Protein AF-A0A9D7M4Y3-F1 (afdb_monomer_lite)

Secondary structure (DSSP, 8-state):
--HHHHHHHHHHHHHHHHHHHHHHHHHHS-HHHHHHHHHHHHHHHHHHHHHHHHHHHHHHHHHHHHHHHHHHHHHHHHHH-TT----------HHHHHHHHHHHHHHHHHHHHHHHHHHHHHHTT-HHHHHHHHHHHHHHTHHHHHHHHHHHHHHHHHHHHHHHHHHHHHHHHHHHHH-

pLDDT: mean 78.45, std 14.68, range [38.72, 97.0]

Structure (mmCIF, N/CA/C/O backbone):
data_AF-A0A9D7M4Y3-F1
#
_entry.id   AF-A0A9D7M4Y3-F1
#
loop_
_atom_site.group_PDB
_atom_site.id
_atom_site.type_symbol
_atom_site.label_atom_id
_atom_site.label_alt_id
_atom_site.label_comp_id
_atom_site.label_asym_id
_atom_site.label_entity_id
_atom_site.label_seq_id
_atom_site.pdbx_PDB_ins_code
_atom_site.Cartn_x
_atom_site.Cartn_y
_atom_site.Cartn_z
_atom_site.occupancy
_atom_site.B_iso_or_equiv
_atom_site.auth_seq_id
_atom_site.auth_comp_id
_atom_site.auth_asym_id
_atom_site.auth_atom_id
_atom_site.pdbx_PDB_model_num
ATOM 1 N N . MET A 1 1 ? -56.115 28.985 23.046 1.00 58.50 1 MET A N 1
ATOM 2 C CA . MET A 1 1 ? -54.743 28.434 22.939 1.00 58.50 1 MET A CA 1
ATOM 3 C C . MET A 1 1 ? -54.317 28.546 21.483 1.00 58.50 1 MET A C 1
ATOM 5 O O . MET A 1 1 ? -55.034 28.026 20.639 1.00 58.50 1 MET A O 1
ATOM 9 N N . SER A 1 2 ? -53.268 29.309 21.152 1.00 67.81 2 SER A N 1
ATOM 10 C CA . SER A 1 2 ? -52.882 29.513 19.746 1.00 67.81 2 SER A CA 1
ATOM 11 C C . SER A 1 2 ? -52.236 28.247 19.170 1.00 67.81 2 SER A C 1
ATOM 13 O O . SER A 1 2 ? -51.497 27.554 19.872 1.00 67.81 2 SER A O 1
ATOM 15 N N . GLN A 1 3 ? -52.487 27.958 17.888 1.00 68.12 3 GLN A N 1
ATOM 16 C CA . GLN A 1 3 ? -51.879 26.841 17.136 1.00 68.12 3 GLN A CA 1
ATOM 17 C C . GLN A 1 3 ? -50.344 26.806 17.286 1.00 68.12 3 GLN A C 1
ATOM 19 O O . GLN A 1 3 ? -49.721 25.751 17.387 1.00 68.12 3 GLN A O 1
ATOM 24 N N . GLN A 1 4 ? -49.737 27.987 17.403 1.00 70.19 4 GLN A N 1
ATOM 25 C CA . GLN A 1 4 ? -48.301 28.174 17.571 1.00 70.19 4 GLN A CA 1
ATOM 26 C C . GLN A 1 4 ? -47.785 27.727 18.949 1.00 70.19 4 GLN A C 1
ATOM 28 O O . GLN A 1 4 ? -46.645 27.283 19.067 1.00 70.19 4 GLN A O 1
ATOM 33 N N . SER A 1 5 ? -48.619 27.815 19.989 1.00 69.06 5 SER A N 1
ATOM 34 C CA . SER A 1 5 ? -48.261 27.348 21.328 1.00 69.06 5 SER A CA 1
ATOM 35 C C . SER A 1 5 ? -48.327 25.825 21.424 1.00 69.06 5 SER A C 1
ATOM 37 O O . SER A 1 5 ? -47.436 25.234 22.014 1.00 69.06 5 SER A O 1
ATOM 39 N N . VAL A 1 6 ? -49.322 25.194 20.789 1.00 73.25 6 VAL A N 1
ATOM 40 C CA . VAL A 1 6 ? -49.465 23.725 20.741 1.00 73.25 6 VAL A CA 1
ATOM 41 C C . VAL A 1 6 ? -48.319 23.082 19.954 1.00 73.25 6 VAL A C 1
ATOM 43 O O . VAL A 1 6 ? -47.735 22.101 20.407 1.00 73.25 6 VAL A O 1
ATOM 46 N N . SER A 1 7 ? -47.934 23.668 18.815 1.00 72.12 7 SER A N 1
ATOM 47 C CA . SER A 1 7 ? -46.818 23.168 17.999 1.00 72.12 7 SER A CA 1
ATOM 48 C C . SER A 1 7 ? -45.473 23.225 18.736 1.00 72.12 7 SER A C 1
ATOM 50 O O . SER A 1 7 ? -44.691 22.278 18.663 1.00 72.12 7 SER A O 1
ATOM 52 N N . LYS A 1 8 ? -45.221 24.282 19.523 1.00 74.62 8 LYS A N 1
ATOM 53 C CA . LYS A 1 8 ? -44.015 24.370 20.361 1.00 74.62 8 LYS A CA 1
ATOM 54 C C . LYS A 1 8 ? -43.980 23.287 21.438 1.00 74.62 8 LYS A C 1
ATOM 56 O O . LYS A 1 8 ? -42.941 22.661 21.619 1.00 74.62 8 LYS A O 1
ATOM 61 N N . THR A 1 9 ? -45.103 23.033 22.109 1.00 73.31 9 THR A N 1
ATOM 62 C CA . THR A 1 9 ? -45.180 21.991 23.142 1.00 73.31 9 THR A CA 1
ATOM 63 C C . THR A 1 9 ? -45.004 20.594 22.544 1.00 73.31 9 THR A C 1
ATOM 65 O O . THR A 1 9 ? -44.279 19.784 23.110 1.00 73.31 9 THR A O 1
ATOM 68 N N . LEU A 1 10 ? -45.588 20.321 21.370 1.00 69.62 10 LEU A N 1
ATOM 69 C CA . LEU A 1 10 ? -45.425 19.041 20.669 1.00 69.62 10 LEU A CA 1
ATOM 70 C C . LEU A 1 10 ? -43.977 18.793 20.228 1.00 69.62 10 LEU A C 1
ATOM 72 O O . LEU A 1 10 ? -43.458 17.701 20.449 1.00 69.62 10 LEU A O 1
ATOM 76 N N . ASN A 1 11 ? -43.299 19.811 19.691 1.00 73.19 11 ASN A N 1
ATOM 77 C CA . ASN A 1 11 ? -41.885 19.698 19.321 1.00 73.19 11 ASN A CA 1
ATOM 78 C C . ASN A 1 11 ? -40.992 19.463 20.545 1.00 73.19 11 ASN A C 1
ATOM 80 O O . ASN A 1 11 ? -40.061 18.665 20.489 1.00 73.19 11 ASN A O 1
ATOM 84 N N . GLN A 1 12 ? -41.294 20.114 21.669 1.00 73.94 12 GLN A N 1
ATOM 85 C CA . GLN A 1 12 ? -40.530 19.955 22.904 1.00 73.94 12 GLN A CA 1
ATOM 86 C C . GLN A 1 12 ? -40.728 18.565 23.534 1.00 73.94 12 GLN A C 1
ATOM 88 O O . GLN A 1 12 ? -39.771 17.970 24.024 1.00 73.94 12 GLN A O 1
ATOM 93 N N . ILE A 1 13 ? -41.943 18.009 23.454 1.00 72.06 13 ILE A N 1
ATOM 94 C CA . ILE A 1 13 ? -42.248 16.640 23.897 1.00 72.06 13 ILE A CA 1
ATOM 95 C C . ILE A 1 13 ? -41.567 15.605 22.992 1.00 72.06 13 ILE A C 1
ATOM 97 O O . ILE A 1 13 ? -40.963 14.664 23.507 1.00 72.06 13 ILE A O 1
ATOM 101 N N . GLN A 1 14 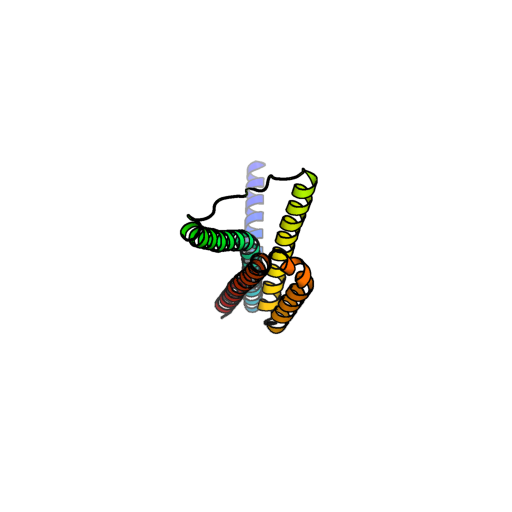? -41.609 15.780 21.664 1.00 76.06 14 GLN A N 1
ATOM 102 C CA . GLN A 1 14 ? -40.892 14.888 20.746 1.00 76.06 14 GLN A CA 1
ATOM 103 C C . GLN A 1 14 ? -39.385 14.908 21.002 1.00 76.06 14 GLN A C 1
ATOM 105 O O . GLN A 1 14 ? -38.771 13.847 21.068 1.00 76.06 14 GLN A O 1
ATOM 110 N N . PHE A 1 15 ? -38.798 16.089 21.203 1.00 75.06 15 PHE A N 1
ATOM 111 C CA . PHE A 1 15 ? -37.363 16.224 21.441 1.00 75.06 15 PHE A CA 1
ATOM 112 C C . PHE A 1 15 ? -36.924 15.542 22.746 1.00 75.06 15 PHE A C 1
ATOM 114 O O . PHE A 1 15 ? -35.979 14.756 22.740 1.00 75.06 15 PHE A O 1
ATOM 121 N N . ASN A 1 16 ? -37.661 15.750 23.845 1.00 74.38 16 ASN A N 1
ATOM 122 C CA . ASN A 1 16 ? -37.383 15.062 25.110 1.00 74.38 16 ASN A CA 1
ATOM 123 C C . ASN A 1 16 ? -37.545 13.542 24.993 1.00 74.38 16 ASN A C 1
ATOM 125 O O . ASN A 1 16 ? -36.749 12.794 25.559 1.00 74.38 16 ASN A O 1
ATOM 129 N N . SER A 1 17 ? -38.552 13.071 24.254 1.00 75.12 17 SER A N 1
ATOM 130 C CA . SER A 1 17 ? -38.774 11.637 24.071 1.00 75.12 17 SER A CA 1
ATOM 131 C C . SER A 1 17 ? -37.657 10.982 23.254 1.00 75.12 17 SER A C 1
ATOM 133 O O . SER A 1 17 ? -37.253 9.874 23.589 1.00 75.12 17 SER A O 1
ATOM 135 N N . ILE A 1 18 ? -37.137 11.654 22.222 1.00 71.06 18 ILE A N 1
ATOM 136 C CA . ILE A 1 18 ? -36.025 11.152 21.396 1.00 71.06 18 ILE A CA 1
ATOM 137 C C . ILE A 1 18 ? -34.730 11.088 22.214 1.00 71.06 18 ILE A C 1
ATOM 139 O O . ILE A 1 18 ? -34.097 10.037 22.244 1.00 71.06 18 ILE A O 1
ATOM 143 N N . ALA A 1 19 ? -34.395 12.145 22.960 1.00 72.50 19 ALA A N 1
ATOM 144 C CA . ALA A 1 19 ? -33.214 12.154 23.830 1.00 72.50 19 ALA A CA 1
ATOM 145 C C . ALA A 1 19 ? -33.268 11.046 24.902 1.00 72.50 19 ALA A C 1
ATOM 147 O O . ALA A 1 19 ? -32.278 10.371 25.166 1.00 72.50 19 ALA A O 1
ATOM 148 N N . THR A 1 20 ? -34.455 10.793 25.466 1.00 74.88 20 THR A N 1
ATOM 149 C CA . THR A 1 20 ? -34.662 9.717 26.454 1.00 74.88 20 THR A CA 1
ATOM 150 C C . THR A 1 20 ? -34.519 8.319 25.831 1.00 74.88 20 THR A C 1
ATOM 152 O O . THR A 1 20 ? -34.097 7.375 26.501 1.00 74.88 20 THR A O 1
ATOM 155 N N . ILE A 1 21 ? -34.880 8.159 24.553 1.00 72.44 21 ILE A N 1
ATOM 156 C CA . ILE A 1 21 ? -34.726 6.897 23.815 1.00 72.44 21 ILE A CA 1
ATOM 157 C C . ILE A 1 21 ? -33.256 6.651 23.461 1.00 72.44 21 ILE A C 1
ATOM 159 O O . ILE A 1 21 ? -32.802 5.520 23.612 1.00 72.44 21 ILE A O 1
ATOM 163 N N . GLU A 1 22 ? -32.503 7.680 23.060 1.00 71.81 22 GLU A N 1
ATOM 164 C CA . GLU A 1 22 ? -31.058 7.567 22.812 1.00 71.81 22 GLU A CA 1
ATOM 165 C C . GLU A 1 22 ? -30.288 7.183 24.081 1.00 71.81 22 GLU A C 1
ATOM 167 O O . GLU A 1 22 ? -29.488 6.250 24.044 1.00 71.81 22 GLU A O 1
ATOM 172 N N . GLU A 1 23 ? -30.592 7.801 25.228 1.00 71.88 23 GLU A N 1
ATOM 173 C CA . GLU A 1 23 ? -29.985 7.418 26.513 1.00 71.88 23 GLU A CA 1
ATOM 174 C C . GLU A 1 23 ? -30.323 5.978 26.917 1.00 71.88 23 GLU A C 1
ATOM 176 O O . GLU A 1 23 ? -29.477 5.251 27.438 1.00 71.88 23 GLU A O 1
ATOM 181 N N . ARG A 1 24 ? -31.562 5.530 26.681 1.00 69.94 24 ARG A N 1
ATOM 182 C CA . ARG A 1 24 ? -31.957 4.142 26.964 1.00 69.94 24 ARG A CA 1
ATOM 183 C C . ARG A 1 24 ? -31.312 3.153 26.002 1.00 69.94 24 ARG A C 1
ATOM 185 O O . ARG A 1 24 ? -30.968 2.065 26.439 1.00 69.94 24 ARG A O 1
ATOM 192 N N . LEU A 1 25 ? -31.128 3.513 24.734 1.00 65.62 25 LEU A N 1
ATOM 193 C CA . LEU A 1 25 ? -30.412 2.695 23.750 1.00 65.62 25 LEU A CA 1
ATOM 194 C C . LEU A 1 25 ? -28.925 2.569 24.092 1.00 65.62 25 LEU A C 1
ATOM 196 O O . LEU A 1 25 ? -28.392 1.465 24.006 1.00 65.62 25 LEU A O 1
ATOM 200 N N . LEU A 1 26 ? -28.285 3.651 24.549 1.00 66.88 26 LEU A N 1
ATOM 201 C CA . LEU A 1 26 ? -26.912 3.601 25.063 1.00 66.88 26 LEU A CA 1
ATOM 202 C C . LEU A 1 26 ? -26.795 2.734 26.324 1.00 66.88 26 LEU A C 1
ATOM 204 O O . LEU A 1 26 ? -25.819 2.011 26.467 1.00 66.88 26 LEU A O 1
ATOM 208 N N . ASN A 1 27 ? -27.801 2.758 27.203 1.00 68.00 27 ASN A N 1
ATOM 209 C CA . ASN A 1 27 ? -27.822 1.956 28.433 1.00 68.00 27 ASN A CA 1
ATOM 210 C C . ASN A 1 27 ? -28.290 0.497 28.238 1.00 68.00 27 ASN A C 1
ATOM 212 O O . ASN A 1 27 ? -28.167 -0.309 29.159 1.00 68.00 27 ASN A O 1
ATOM 216 N N . LEU A 1 28 ? -28.864 0.151 27.078 1.00 67.75 28 LEU A N 1
ATOM 217 C CA . LEU A 1 28 ? -29.339 -1.203 26.748 1.00 67.75 28 LEU A CA 1
ATOM 218 C C . LEU A 1 28 ? -28.297 -2.042 26.004 1.00 67.75 28 LEU A C 1
ATOM 220 O O . LEU A 1 28 ? -28.432 -3.266 25.957 1.00 67.75 28 LEU A O 1
ATOM 224 N N . LEU A 1 29 ? -27.274 -1.414 25.423 1.00 66.62 29 LEU A N 1
ATOM 225 C CA . LEU A 1 29 ? -26.132 -2.144 24.893 1.00 66.62 29 LEU A CA 1
ATOM 226 C C . LEU A 1 29 ? -25.190 -2.475 26.058 1.00 66.62 29 LEU A C 1
ATOM 228 O O . LEU A 1 29 ? -24.777 -1.565 26.777 1.00 66.62 29 LEU A O 1
ATOM 232 N N . PRO A 1 30 ? -24.848 -3.757 26.284 1.00 68.06 30 PRO A N 1
ATOM 233 C CA . PRO A 1 30 ? -23.859 -4.098 27.295 1.00 68.06 30 PRO A CA 1
ATOM 234 C C . PRO A 1 30 ? -22.552 -3.372 26.954 1.00 68.06 30 PRO A C 1
ATOM 236 O O . PRO A 1 30 ? -22.118 -3.411 25.804 1.00 68.06 30 PRO A O 1
ATOM 239 N N . MET A 1 31 ? -21.942 -2.714 27.943 1.00 65.00 31 MET A N 1
ATOM 240 C CA . MET A 1 31 ? -20.715 -1.908 27.788 1.00 65.00 31 MET A CA 1
ATOM 241 C C . MET A 1 31 ? -19.586 -2.656 27.043 1.00 65.00 31 MET A C 1
ATOM 243 O O . MET A 1 31 ? -18.821 -2.063 26.292 1.00 65.00 31 MET A O 1
ATOM 247 N N . GLU A 1 32 ? -19.540 -3.985 27.159 1.00 68.81 32 GLU A N 1
ATOM 248 C CA . GLU A 1 32 ? -18.607 -4.851 26.426 1.00 68.81 32 GLU A CA 1
ATOM 249 C C . GLU A 1 32 ? -18.823 -4.826 24.894 1.00 68.81 32 GLU A C 1
ATOM 251 O O . GLU A 1 32 ? -17.872 -4.831 24.116 1.00 68.81 32 GLU A O 1
ATOM 256 N N . GLN A 1 33 ? -20.074 -4.738 24.431 1.00 73.19 33 GLN A N 1
ATOM 257 C CA . GLN A 1 33 ? -20.412 -4.675 23.005 1.00 73.19 33 GLN A CA 1
ATOM 258 C C . GLN A 1 33 ? -20.046 -3.313 22.399 1.00 73.19 33 GLN A C 1
ATOM 260 O O . GLN A 1 33 ? -19.660 -3.243 21.227 1.00 73.19 33 GLN A O 1
ATOM 265 N N . THR A 1 34 ? -20.163 -2.232 23.178 1.00 73.38 34 THR A N 1
ATOM 266 C CA . THR A 1 34 ? -19.798 -0.885 22.722 1.00 73.38 34 THR A CA 1
ATOM 267 C C . THR A 1 34 ? -18.293 -0.746 22.530 1.00 73.38 34 THR A C 1
ATOM 269 O O . THR A 1 34 ? -17.882 -0.164 21.528 1.00 73.38 34 THR A O 1
ATOM 272 N N . ASP A 1 35 ? -17.481 -1.356 23.395 1.00 78.12 35 ASP A N 1
ATOM 273 C CA . ASP A 1 35 ? -16.018 -1.321 23.286 1.00 78.12 35 ASP A CA 1
ATOM 274 C C . ASP A 1 35 ? -15.517 -2.080 22.047 1.00 78.12 35 ASP A C 1
ATOM 276 O O . ASP A 1 35 ? -14.705 -1.561 21.278 1.00 78.12 35 ASP A O 1
ATOM 280 N N . VAL A 1 36 ? -16.076 -3.266 21.770 1.00 80.00 36 VAL A N 1
ATOM 281 C CA . VAL A 1 36 ? -15.735 -4.063 20.575 1.00 80.00 36 VAL A CA 1
ATOM 282 C C . VAL A 1 36 ? -16.152 -3.356 19.279 1.00 80.00 36 VAL A C 1
ATOM 284 O O . VAL A 1 36 ? -15.401 -3.339 18.298 1.00 80.00 36 VAL A O 1
ATOM 287 N N . LEU A 1 37 ? -17.343 -2.746 19.246 1.00 80.12 37 LEU A N 1
ATOM 288 C CA . LEU A 1 37 ? -17.800 -1.968 18.087 1.00 80.12 37 LEU A CA 1
ATOM 289 C C . LEU A 1 37 ? -16.924 -0.737 17.853 1.00 80.12 37 LEU A C 1
ATOM 291 O O . LEU A 1 37 ? -16.576 -0.431 16.707 1.00 80.12 37 LEU A O 1
ATOM 295 N N . LEU A 1 38 ? -16.546 -0.050 18.928 1.00 81.00 38 LEU A N 1
ATOM 296 C CA . LEU A 1 38 ? -15.693 1.125 18.872 1.00 81.00 38 LEU A CA 1
ATOM 297 C C . LEU A 1 38 ? -14.290 0.761 18.355 1.00 81.00 38 LEU A C 1
ATOM 299 O O . LEU A 1 38 ? -13.789 1.407 17.432 1.00 81.00 38 LEU A O 1
ATOM 303 N N . GLN A 1 39 ? -13.706 -0.334 18.845 1.00 84.81 39 GLN A N 1
ATOM 304 C CA . GLN A 1 39 ? -12.416 -0.861 18.391 1.00 84.81 39 GLN A CA 1
ATOM 305 C C . GLN A 1 39 ? -12.422 -1.236 16.900 1.00 84.81 39 GLN A C 1
ATOM 307 O O . GLN A 1 39 ? -11.529 -0.830 16.151 1.00 84.81 39 GLN A O 1
ATOM 312 N N . ASN A 1 40 ? -13.457 -1.942 16.433 1.00 86.12 40 ASN A N 1
ATOM 313 C CA . ASN A 1 40 ? -13.609 -2.289 15.015 1.00 86.12 40 ASN A CA 1
ATOM 314 C C . ASN A 1 40 ? -13.786 -1.050 14.127 1.00 86.12 40 ASN A C 1
ATOM 316 O O . ASN A 1 40 ? -13.277 -1.005 13.004 1.00 86.12 40 ASN A O 1
ATOM 320 N N . THR A 1 41 ? -14.477 -0.028 14.634 1.00 86.38 41 THR A N 1
ATOM 321 C CA . THR A 1 41 ? -14.666 1.240 13.922 1.00 86.38 41 THR A CA 1
ATOM 322 C C . THR A 1 41 ? -13.335 1.975 13.759 1.00 86.38 41 THR A C 1
ATOM 324 O O . THR A 1 41 ? -13.006 2.400 12.650 1.00 86.38 41 THR A O 1
ATOM 327 N N . TYR A 1 42 ? -12.523 2.067 14.818 1.00 87.19 42 TYR A N 1
ATOM 328 C CA . TYR A 1 42 ? -11.189 2.672 14.740 1.00 87.19 42 TYR A CA 1
ATOM 329 C C . TYR A 1 42 ? -10.251 1.904 13.811 1.00 87.19 42 TYR A C 1
ATOM 331 O O . TYR A 1 42 ? -9.588 2.525 12.977 1.00 87.19 42 TYR A O 1
ATOM 339 N N . PHE A 1 43 ? -10.242 0.571 13.890 1.00 89.75 43 PHE A N 1
ATOM 340 C CA . PHE A 1 43 ? -9.484 -0.276 12.968 1.00 89.75 43 PHE A CA 1
ATOM 341 C C . PHE A 1 43 ? -9.817 0.056 11.508 1.00 89.75 43 PHE A C 1
ATOM 343 O O . PHE A 1 43 ? -8.922 0.329 10.705 1.00 89.75 43 PHE A O 1
ATOM 350 N N . LEU A 1 44 ? -11.109 0.095 11.171 1.00 90.00 44 LEU A N 1
ATOM 351 C CA . LEU A 1 44 ? -11.565 0.356 9.809 1.00 90.00 44 LEU A CA 1
ATOM 352 C C . LEU A 1 44 ? -11.195 1.773 9.354 1.00 90.00 44 LEU A C 1
ATOM 354 O O . LEU A 1 44 ? -10.696 1.940 8.242 1.00 90.00 44 LEU A O 1
ATOM 358 N N . LEU A 1 45 ? -11.364 2.782 10.213 1.00 91.50 45 LEU A N 1
ATOM 359 C CA . LEU A 1 45 ? -10.983 4.165 9.909 1.00 91.50 45 LEU A CA 1
ATOM 360 C C . LEU A 1 45 ? -9.483 4.308 9.634 1.00 91.50 45 LEU A C 1
ATOM 362 O O . LEU A 1 45 ? -9.103 4.971 8.668 1.00 91.50 45 LEU A O 1
ATOM 366 N N . ILE A 1 46 ? -8.633 3.670 10.439 1.00 92.06 46 ILE A N 1
ATOM 367 C CA . ILE A 1 46 ? -7.177 3.712 10.264 1.00 92.06 46 ILE A CA 1
ATOM 368 C C . ILE A 1 46 ? -6.770 3.009 8.969 1.00 92.06 46 ILE A C 1
ATOM 370 O O . ILE A 1 46 ? -5.959 3.542 8.212 1.00 92.06 46 ILE A O 1
ATOM 374 N N . VAL A 1 47 ? -7.345 1.840 8.676 1.00 92.00 47 VAL A N 1
ATOM 375 C CA . VAL A 1 47 ? -7.031 1.083 7.455 1.00 92.00 47 VAL A CA 1
ATOM 376 C C . VAL A 1 47 ? -7.495 1.832 6.208 1.00 92.00 47 VAL A C 1
ATOM 378 O O . VAL A 1 47 ? -6.720 1.979 5.265 1.00 92.00 47 VAL A O 1
ATOM 381 N N . VAL A 1 48 ? -8.726 2.350 6.194 1.00 93.81 48 VAL A N 1
ATOM 382 C CA . VAL A 1 48 ? -9.266 3.107 5.052 1.00 93.81 48 VAL A CA 1
ATOM 383 C C . VAL A 1 48 ? -8.524 4.431 4.874 1.00 93.81 48 VAL A C 1
ATOM 385 O O . VAL A 1 48 ? -8.137 4.773 3.755 1.00 93.81 48 VAL A O 1
ATOM 388 N N . GLY A 1 49 ? -8.266 5.156 5.965 1.00 93.06 49 GLY A N 1
ATOM 389 C CA . GLY A 1 49 ? -7.483 6.391 5.943 1.00 93.06 49 GLY A CA 1
ATOM 390 C C . GLY A 1 49 ? -6.050 6.154 5.468 1.00 93.06 49 GLY A C 1
ATOM 391 O O . GLY A 1 49 ? -5.546 6.886 4.617 1.00 93.06 49 GLY A O 1
ATOM 392 N N . GLY A 1 50 ? -5.422 5.080 5.944 1.00 91.62 50 GLY A N 1
ATOM 393 C CA . GLY A 1 50 ? -4.099 4.639 5.519 1.00 91.62 50 GLY A CA 1
ATOM 394 C C . GLY A 1 50 ? -4.051 4.246 4.043 1.00 91.62 50 GLY A C 1
ATOM 395 O O . GLY A 1 50 ? -3.146 4.672 3.328 1.00 91.62 50 GLY A O 1
ATOM 396 N N . ALA A 1 51 ? -5.051 3.511 3.551 1.00 92.12 51 ALA A N 1
ATOM 397 C CA . ALA A 1 51 ? -5.179 3.167 2.136 1.00 92.12 51 ALA A CA 1
ATOM 398 C C . ALA A 1 51 ? -5.316 4.419 1.260 1.00 92.12 51 ALA A C 1
ATOM 400 O O . ALA A 1 51 ? -4.624 4.549 0.248 1.00 92.12 51 ALA A O 1
ATOM 401 N N . PHE A 1 52 ? -6.168 5.365 1.664 1.00 94.25 52 PHE A N 1
ATOM 402 C CA . PHE A 1 52 ? -6.342 6.630 0.953 1.00 94.25 52 PHE A CA 1
ATOM 403 C C . PHE A 1 52 ? -5.046 7.446 0.924 1.00 94.25 52 PHE A C 1
ATOM 405 O O . PHE A 1 52 ? -4.634 7.911 -0.141 1.00 94.25 52 PHE A O 1
ATOM 412 N N . PHE A 1 53 ? -4.371 7.567 2.071 1.00 93.44 53 PHE A N 1
ATOM 413 C CA . PHE A 1 53 ? -3.076 8.235 2.177 1.00 93.44 53 PHE A CA 1
ATOM 414 C C . PHE A 1 53 ? -2.059 7.606 1.222 1.00 93.44 53 PHE A C 1
ATOM 416 O O . PHE A 1 53 ? -1.495 8.301 0.381 1.00 93.44 53 PHE A O 1
ATOM 423 N N . LEU A 1 54 ? -1.906 6.282 1.278 1.00 91.31 54 LEU A N 1
ATOM 424 C CA . LEU A 1 54 ? -0.942 5.524 0.485 1.00 91.31 54 LEU A CA 1
ATOM 425 C C . LEU A 1 54 ? -1.213 5.650 -1.027 1.00 91.31 54 LEU A C 1
ATOM 427 O O . LEU A 1 54 ? -0.274 5.793 -1.813 1.00 91.31 54 LEU A O 1
ATOM 431 N N . LEU A 1 55 ? -2.481 5.663 -1.451 1.00 90.56 55 LEU A N 1
ATOM 432 C CA . LEU A 1 55 ? -2.867 5.903 -2.848 1.00 90.56 55 LEU A CA 1
ATOM 433 C C . LEU A 1 55 ? -2.608 7.343 -3.318 1.00 90.56 55 LEU A C 1
ATOM 435 O O . LEU A 1 55 ? -2.327 7.560 -4.502 1.00 90.56 55 LEU A O 1
ATOM 439 N N . ALA A 1 56 ? -2.729 8.327 -2.425 1.00 88.38 56 ALA A N 1
ATOM 440 C CA . ALA A 1 56 ? -2.551 9.741 -2.746 1.00 88.38 56 ALA A CA 1
ATOM 441 C C . ALA A 1 56 ? -1.071 10.158 -2.816 1.00 88.38 56 ALA A C 1
ATOM 443 O O . ALA A 1 56 ? -0.712 11.046 -3.600 1.00 88.38 56 ALA A O 1
ATOM 444 N N . THR A 1 57 ? -0.211 9.540 -2.005 1.00 88.88 57 THR A N 1
ATOM 445 C CA . THR A 1 57 ? 1.195 9.934 -1.842 1.00 88.88 57 THR A CA 1
ATOM 446 C C . THR A 1 57 ? 2.163 9.144 -2.715 1.00 88.88 57 THR A C 1
ATOM 448 O O . THR A 1 57 ? 3.151 9.719 -3.178 1.00 88.88 57 THR A O 1
ATOM 451 N N . SER A 1 58 ? 1.891 7.867 -2.997 1.00 85.50 58 SER A N 1
ATOM 452 C CA . SER A 1 58 ? 2.875 6.975 -3.627 1.00 85.50 58 SER A CA 1
ATOM 453 C C . SER A 1 58 ? 3.330 7.432 -5.010 1.00 85.50 58 SER A C 1
ATOM 455 O O . SER A 1 58 ? 4.527 7.494 -5.276 1.00 85.50 58 SER A O 1
ATOM 457 N N . GLY A 1 59 ? 2.400 7.830 -5.882 1.00 83.12 59 GLY A N 1
ATOM 458 C CA . GLY A 1 59 ? 2.735 8.266 -7.239 1.00 83.12 59 GLY A CA 1
ATOM 459 C C . GLY A 1 59 ? 3.621 9.514 -7.248 1.00 83.12 59 GLY A C 1
ATOM 460 O O . GLY A 1 59 ? 4.571 9.599 -8.024 1.00 83.12 59 GLY A O 1
ATOM 461 N N . LYS A 1 60 ? 3.356 10.463 -6.339 1.00 84.06 60 LYS A N 1
ATOM 462 C CA . LYS A 1 60 ? 4.174 11.674 -6.178 1.00 84.06 60 LYS A CA 1
ATOM 463 C C . LYS A 1 60 ? 5.555 11.333 -5.633 1.00 84.06 60 LYS A C 1
ATOM 465 O O . LYS A 1 60 ? 6.540 11.836 -6.162 1.00 84.06 60 LYS A O 1
ATOM 470 N N . PHE A 1 61 ? 5.622 10.461 -4.628 1.00 86.44 61 PHE A N 1
ATOM 471 C CA . PHE A 1 61 ? 6.878 10.033 -4.018 1.00 86.44 61 PHE A CA 1
ATOM 472 C C . PHE A 1 61 ? 7.791 9.332 -5.027 1.00 86.44 61 PHE A C 1
ATOM 474 O O . PHE A 1 61 ? 8.952 9.710 -5.173 1.00 86.44 61 PHE A O 1
ATOM 481 N N . VAL A 1 62 ? 7.253 8.370 -5.785 1.00 82.25 62 VAL A N 1
ATOM 482 C CA . VAL A 1 62 ? 8.015 7.654 -6.817 1.00 82.25 62 VAL A CA 1
ATOM 483 C C . VAL A 1 62 ? 8.524 8.620 -7.880 1.00 82.25 62 VAL A C 1
ATOM 485 O O . VAL A 1 62 ? 9.705 8.588 -8.218 1.00 82.25 62 VAL A O 1
ATOM 488 N N . ASN A 1 63 ? 7.669 9.525 -8.361 1.00 82.06 63 ASN A N 1
ATOM 489 C CA . ASN A 1 63 ? 8.058 10.508 -9.368 1.00 82.06 63 ASN A CA 1
ATOM 490 C C . ASN A 1 63 ? 9.135 11.483 -8.855 1.00 82.06 63 ASN A C 1
ATOM 492 O O . ASN A 1 63 ? 10.082 11.795 -9.571 1.00 82.06 63 ASN A O 1
ATOM 496 N N . GLN A 1 64 ? 9.031 11.929 -7.600 1.00 81.56 64 GLN A N 1
ATOM 497 C CA . GLN A 1 64 ? 10.026 12.799 -6.968 1.00 81.56 64 GLN A CA 1
ATOM 498 C C . GLN A 1 64 ? 11.376 12.101 -6.799 1.00 81.56 64 GLN A C 1
ATOM 500 O O . GLN A 1 64 ? 12.397 12.648 -7.207 1.00 81.56 64 GLN A O 1
ATOM 505 N N . MET A 1 65 ? 11.392 10.891 -6.239 1.00 82.69 65 MET A N 1
ATOM 506 C CA . MET A 1 65 ? 12.629 10.129 -6.045 1.00 82.69 65 MET A CA 1
ATOM 507 C C . MET A 1 65 ? 13.294 9.785 -7.375 1.00 82.69 65 MET A C 1
ATOM 509 O O . MET A 1 65 ? 14.510 9.900 -7.505 1.00 82.69 65 MET A O 1
ATOM 513 N N . MET A 1 66 ? 12.502 9.431 -8.386 1.00 77.25 66 MET A N 1
ATOM 514 C CA . MET A 1 66 ? 13.029 9.157 -9.716 1.00 77.25 66 MET A CA 1
ATOM 515 C C . MET A 1 66 ? 13.658 10.405 -10.347 1.00 77.25 66 MET A C 1
ATOM 517 O O . MET A 1 66 ? 14.749 10.320 -10.903 1.00 77.25 66 MET A O 1
ATOM 521 N N . ASN A 1 67 ? 13.025 11.573 -10.202 1.00 78.00 67 ASN A N 1
ATOM 522 C CA . ASN A 1 67 ? 13.581 12.839 -10.680 1.00 78.00 67 ASN A CA 1
ATOM 523 C C . ASN A 1 67 ? 14.892 13.207 -9.956 1.00 78.00 67 ASN A C 1
ATOM 525 O O . ASN A 1 67 ? 15.812 13.734 -10.575 1.00 78.00 67 ASN A O 1
ATOM 529 N N . LEU A 1 68 ? 15.017 12.889 -8.661 1.00 74.69 68 LEU A N 1
ATOM 530 C CA . LEU A 1 68 ? 16.257 13.100 -7.903 1.00 74.69 68 LEU A CA 1
ATOM 531 C C . LEU A 1 68 ? 17.395 12.184 -8.373 1.00 74.69 68 LEU A C 1
ATOM 533 O O . LEU A 1 68 ? 18.522 12.649 -8.534 1.00 74.69 68 LEU A O 1
ATOM 537 N N . ILE A 1 69 ? 17.113 10.903 -8.620 1.00 73.19 69 ILE A N 1
ATOM 538 C CA . ILE A 1 69 ? 18.114 9.936 -9.105 1.00 73.19 69 ILE A CA 1
ATOM 539 C C . ILE A 1 69 ? 18.532 10.271 -10.546 1.00 73.19 69 ILE A C 1
ATOM 541 O O . ILE A 1 69 ? 19.716 10.223 -10.889 1.00 73.19 69 ILE A O 1
ATOM 545 N N . TYR A 1 70 ? 17.574 10.665 -11.385 1.00 69.50 70 TYR A N 1
ATOM 546 C CA . TYR A 1 70 ? 17.830 11.030 -12.775 1.00 69.50 70 TYR A CA 1
ATOM 547 C C . TYR A 1 70 ? 18.636 12.329 -12.897 1.00 69.50 70 TYR A C 1
ATOM 549 O O . TYR A 1 70 ? 19.665 12.355 -13.561 1.00 69.50 70 TYR A O 1
ATOM 557 N N . ASN A 1 71 ? 18.249 13.399 -12.198 1.00 66.94 71 ASN A N 1
ATOM 558 C CA . ASN A 1 71 ? 18.972 14.670 -12.311 1.00 66.94 71 ASN A CA 1
ATOM 559 C C . ASN A 1 71 ? 20.387 14.591 -11.732 1.00 66.94 71 ASN A C 1
ATOM 561 O O . ASN A 1 71 ? 21.295 15.213 -12.278 1.00 66.94 71 ASN A O 1
ATOM 565 N N . LYS A 1 72 ? 20.598 13.792 -10.677 1.00 63.59 72 LYS A N 1
ATOM 566 C CA . LYS A 1 72 ? 21.933 13.562 -10.115 1.00 63.59 72 LYS A CA 1
ATOM 567 C C . LYS A 1 72 ? 22.848 12.814 -11.092 1.00 63.59 72 LYS A C 1
ATOM 569 O O . LYS A 1 72 ? 23.992 13.214 -11.272 1.00 63.59 72 LYS A O 1
ATOM 574 N N . SER A 1 73 ? 22.334 11.778 -11.759 1.00 60.84 73 SER A N 1
ATOM 575 C CA . SER A 1 73 ? 23.107 11.024 -12.757 1.00 60.84 73 SER A CA 1
ATOM 576 C C . SER A 1 73 ? 23.408 11.850 -14.009 1.00 60.84 73 SER A C 1
ATOM 578 O O . SER A 1 73 ? 24.530 11.813 -14.502 1.00 60.84 73 SER A O 1
ATOM 580 N N . ILE A 1 74 ? 22.467 12.673 -14.482 1.00 58.72 74 ILE A N 1
ATOM 581 C CA . ILE A 1 74 ? 22.726 13.598 -15.594 1.00 58.72 74 ILE A CA 1
ATOM 582 C C . ILE A 1 74 ? 23.745 14.677 -15.205 1.00 58.72 74 ILE A C 1
ATOM 584 O O . ILE A 1 74 ? 24.582 15.006 -16.040 1.00 58.72 74 ILE A O 1
ATOM 588 N N . GLN A 1 75 ? 23.747 15.188 -13.967 1.00 61.19 75 GLN A N 1
ATOM 589 C CA . GLN A 1 75 ? 24.773 16.129 -13.482 1.00 61.19 75 GLN A CA 1
ATOM 590 C C . GLN A 1 75 ? 26.173 15.507 -13.422 1.00 61.19 75 GLN A C 1
ATOM 592 O O . GLN A 1 75 ? 27.131 16.135 -13.862 1.00 61.19 75 GLN A O 1
ATOM 597 N N . GLU A 1 76 ? 26.302 14.271 -12.934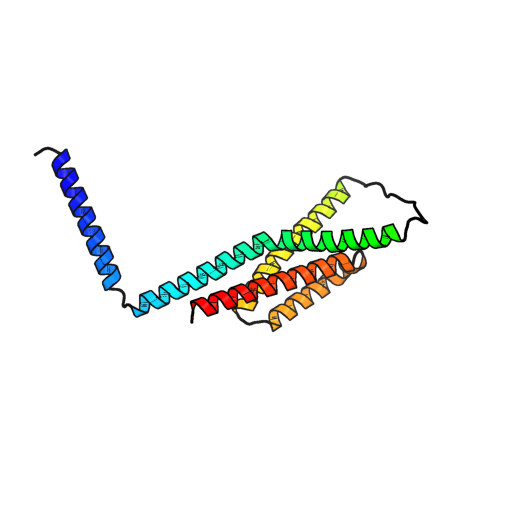 1.00 58.06 76 GLU A N 1
ATOM 598 C CA . GLU A 1 76 ? 27.583 13.548 -12.929 1.00 58.06 76 GLU A CA 1
ATOM 599 C C . GLU A 1 76 ? 28.069 13.251 -14.357 1.00 58.06 76 GLU A C 1
ATOM 601 O O . GLU A 1 76 ? 29.247 13.419 -14.654 1.00 58.06 76 GLU A O 1
ATOM 606 N N . ILE A 1 77 ? 27.164 12.894 -15.276 1.00 56.25 77 ILE A N 1
ATOM 607 C CA . ILE A 1 77 ? 27.501 12.657 -16.688 1.00 56.25 77 ILE A CA 1
ATOM 608 C C . ILE A 1 77 ? 27.869 13.962 -17.404 1.00 56.25 77 ILE A C 1
ATOM 610 O O . ILE A 1 77 ? 28.794 13.964 -18.211 1.00 56.25 77 ILE A O 1
ATOM 614 N N . SER A 1 78 ? 27.197 15.080 -17.115 1.00 57.34 78 SER A N 1
ATOM 615 C CA . SER A 1 78 ? 27.503 16.378 -17.737 1.00 57.34 78 SER A CA 1
ATOM 616 C C . SER A 1 78 ? 28.759 17.044 -17.169 1.00 57.34 78 SER A C 1
ATOM 618 O O . SER A 1 78 ? 29.461 17.688 -17.937 1.00 57.34 78 SER A O 1
ATOM 620 N N . ALA A 1 79 ? 29.131 16.792 -15.908 1.00 55.50 79 ALA A N 1
ATOM 621 C CA . ALA A 1 79 ? 30.442 17.170 -15.364 1.00 55.50 79 ALA A CA 1
ATOM 622 C C . ALA A 1 79 ? 31.615 16.374 -15.980 1.00 55.50 79 ALA A C 1
ATOM 624 O O . ALA A 1 79 ? 32.761 16.807 -15.906 1.00 55.50 79 ALA A O 1
ATOM 625 N N . VAL A 1 80 ? 31.332 15.215 -16.589 1.00 56.84 80 VAL A N 1
ATOM 626 C CA . VAL A 1 80 ? 32.306 14.373 -17.309 1.00 56.84 80 VAL A CA 1
ATOM 627 C C . VAL A 1 80 ? 32.253 14.600 -18.832 1.00 56.84 80 VAL A C 1
ATOM 629 O O . VAL A 1 80 ? 33.224 14.323 -19.528 1.00 56.84 80 VAL A O 1
ATOM 632 N N . SER A 1 81 ? 31.147 15.128 -19.371 1.00 51.88 81 SER A N 1
ATOM 633 C CA . SER A 1 81 ? 30.890 15.229 -20.821 1.00 51.88 81 SER A CA 1
ATOM 634 C C . SER A 1 81 ? 31.165 16.602 -21.446 1.00 51.88 81 SER A C 1
ATOM 636 O O . SER A 1 81 ? 30.761 16.826 -22.590 1.00 51.88 81 SER A O 1
ATOM 638 N N . ASP A 1 82 ? 31.895 17.499 -20.775 1.00 51.00 82 ASP A N 1
ATOM 639 C CA . ASP A 1 82 ? 32.389 18.738 -21.406 1.00 51.00 82 ASP A CA 1
ATOM 640 C C . ASP A 1 82 ? 33.330 18.478 -22.610 1.00 51.00 82 ASP A C 1
ATOM 642 O O . ASP A 1 82 ? 33.679 19.413 -23.327 1.00 51.00 82 ASP A O 1
ATOM 646 N N . GLU A 1 83 ? 33.668 17.215 -22.915 1.00 46.16 83 GLU A N 1
ATOM 647 C CA . GLU A 1 83 ? 34.523 16.841 -24.049 1.00 46.16 83 GLU A CA 1
ATOM 648 C C . GLU A 1 83 ? 33.830 16.192 -25.268 1.00 46.16 83 GLU A C 1
ATOM 650 O O . GLU A 1 83 ? 34.499 15.989 -26.275 1.00 46.16 83 GLU A O 1
ATOM 655 N N . HIS A 1 84 ? 32.517 15.906 -25.289 1.00 41.09 84 HIS A N 1
ATOM 656 C CA . HIS A 1 84 ? 31.885 15.409 -26.534 1.00 41.09 84 HIS A CA 1
ATOM 657 C C . HIS A 1 84 ? 30.371 15.683 -26.629 1.00 41.09 84 HIS A C 1
ATOM 659 O O . HIS A 1 84 ? 29.517 14.814 -26.452 1.00 41.09 84 HIS A O 1
ATOM 665 N N . LYS A 1 85 ? 30.018 16.923 -26.990 1.00 47.03 85 LYS A N 1
ATOM 666 C CA . LYS A 1 85 ? 28.686 17.268 -27.514 1.00 47.03 85 LYS A CA 1
ATOM 667 C C . LYS A 1 85 ? 28.523 16.701 -28.922 1.00 47.03 85 LYS A C 1
ATOM 669 O O . LYS A 1 85 ? 29.332 17.036 -29.782 1.00 47.03 85 LYS A O 1
ATOM 674 N N . SER A 1 86 ? 27.462 15.926 -29.166 1.00 41.69 86 SER A N 1
ATOM 675 C CA . SER A 1 86 ? 26.585 15.987 -30.359 1.00 41.69 86 SER A CA 1
ATOM 676 C C . SER A 1 86 ? 25.707 14.736 -30.455 1.00 41.69 86 SER A C 1
ATOM 678 O O . SER A 1 86 ? 26.193 13.678 -30.844 1.00 41.69 86 SER A O 1
ATOM 680 N N . SER A 1 87 ? 24.409 14.861 -30.177 1.00 40.38 87 SER A N 1
ATOM 681 C CA . SER A 1 87 ? 23.331 14.460 -31.104 1.00 40.38 87 SER A CA 1
ATOM 682 C C . SER A 1 87 ? 22.000 14.391 -30.369 1.00 40.38 87 SER A C 1
ATOM 684 O O . SER A 1 87 ? 21.628 13.414 -29.724 1.00 40.38 87 SER A O 1
ATOM 686 N N . GLU A 1 88 ? 21.304 15.504 -30.506 1.00 46.16 88 GLU A N 1
ATOM 687 C CA . GLU A 1 88 ? 19.910 15.752 -30.197 1.00 46.16 88 GLU A CA 1
ATOM 688 C C . GLU A 1 88 ? 19.023 14.914 -31.133 1.00 46.16 88 GLU A C 1
ATOM 690 O O . GLU A 1 88 ? 19.184 14.962 -32.354 1.00 46.16 88 GLU A O 1
ATOM 695 N N . SER A 1 89 ? 18.107 14.114 -30.576 1.00 38.72 89 SER A N 1
ATOM 696 C CA . SER A 1 89 ? 17.124 13.368 -31.370 1.00 38.72 89 SER A CA 1
ATOM 697 C C . SER A 1 89 ? 15.731 13.986 -31.232 1.00 38.72 89 SER A C 1
ATOM 699 O O . SER A 1 89 ? 15.131 14.062 -30.164 1.00 38.72 89 SER A O 1
ATOM 701 N N . ASN A 1 90 ? 15.283 14.474 -32.384 1.00 38.97 90 ASN A N 1
ATOM 702 C CA . ASN A 1 90 ? 14.035 15.141 -32.738 1.00 38.97 90 ASN A CA 1
ATOM 703 C C . ASN A 1 90 ? 12.773 14.314 -32.365 1.00 38.97 90 ASN A C 1
ATOM 705 O O . ASN A 1 90 ? 12.734 13.121 -32.690 1.00 38.97 90 ASN A O 1
ATOM 709 N N . PRO A 1 91 ? 11.727 14.892 -31.730 1.00 45.34 91 PRO A N 1
ATOM 710 C CA . PRO A 1 91 ? 10.542 14.138 -31.320 1.00 45.34 91 PRO A CA 1
ATOM 711 C C . PRO A 1 91 ? 9.654 13.774 -32.524 1.00 45.34 91 PRO A C 1
ATOM 713 O O . PRO A 1 91 ? 9.033 14.631 -33.152 1.00 45.34 91 PRO A O 1
ATOM 716 N N . LYS A 1 92 ? 9.585 12.473 -32.836 1.00 49.22 92 LYS A N 1
ATOM 717 C CA . LYS A 1 92 ? 8.719 11.883 -33.871 1.00 49.22 92 LYS A CA 1
ATOM 718 C C . LYS A 1 92 ? 7.272 11.696 -33.381 1.00 49.22 92 LYS A C 1
ATOM 720 O O . LYS A 1 92 ? 7.063 11.222 -32.274 1.00 49.22 92 LYS A O 1
ATOM 725 N N . SER A 1 93 ? 6.343 12.051 -34.278 1.00 65.12 93 SER A N 1
ATOM 726 C CA . SER A 1 93 ? 4.935 11.638 -34.464 1.00 65.12 93 SER A CA 1
ATOM 727 C C . SER A 1 93 ? 3.940 11.649 -33.276 1.00 65.12 93 SER A C 1
ATOM 729 O O . SER A 1 93 ? 4.225 11.286 -32.138 1.00 65.12 93 SER A O 1
ATOM 731 N N . SER A 1 94 ? 2.699 12.061 -33.561 1.00 65.00 94 SER A N 1
ATOM 732 C CA . SER A 1 94 ? 1.565 12.090 -32.622 1.00 65.00 94 SER A CA 1
ATOM 733 C C . SER A 1 94 ? 1.128 10.703 -32.123 1.00 65.00 94 SER A C 1
ATOM 735 O O . SER A 1 94 ? 0.612 10.609 -31.011 1.00 65.00 94 SER A O 1
ATOM 737 N N . GLU A 1 95 ? 1.372 9.639 -32.893 1.00 63.25 95 GLU A N 1
ATOM 738 C CA . GLU A 1 95 ? 1.034 8.252 -32.534 1.00 63.25 95 GLU A CA 1
ATOM 739 C C . GLU A 1 95 ? 2.025 7.664 -31.514 1.00 63.25 95 GLU A C 1
ATOM 741 O O . GLU A 1 95 ? 1.613 7.057 -30.523 1.00 63.25 95 GLU A O 1
ATOM 746 N N . ASP A 1 96 ? 3.325 7.935 -31.671 1.00 68.38 96 ASP A N 1
ATOM 747 C CA . ASP A 1 96 ? 4.361 7.485 -30.729 1.00 68.38 96 ASP A CA 1
ATOM 748 C C . ASP A 1 96 ? 4.176 8.122 -29.344 1.00 68.38 96 ASP A C 1
ATOM 750 O O . ASP A 1 96 ? 4.303 7.463 -28.307 1.00 68.38 96 ASP A O 1
ATOM 754 N N . LYS A 1 97 ? 3.800 9.407 -29.315 1.00 71.88 97 LYS A N 1
ATOM 755 C CA . LYS A 1 97 ? 3.477 10.116 -28.072 1.00 71.88 97 LYS A CA 1
ATOM 756 C C . LYS A 1 97 ? 2.282 9.482 -27.359 1.00 71.88 97 LYS A C 1
ATOM 758 O O . LYS A 1 97 ? 2.308 9.366 -26.136 1.00 71.88 97 LYS A O 1
ATOM 763 N N . GLN A 1 98 ? 1.260 9.053 -28.097 1.00 73.62 98 GLN A N 1
ATOM 764 C CA . GLN A 1 98 ? 0.065 8.439 -27.520 1.00 73.62 98 GLN A CA 1
ATOM 765 C C . GLN A 1 98 ? 0.372 7.073 -26.888 1.00 73.62 98 GLN A C 1
ATOM 767 O O . GLN A 1 98 ? 0.023 6.844 -25.733 1.00 73.62 98 GLN A O 1
ATOM 772 N N . ILE A 1 99 ? 1.153 6.229 -27.568 1.00 75.56 99 ILE A N 1
ATOM 773 C CA . ILE A 1 99 ? 1.594 4.923 -27.043 1.00 75.56 99 ILE A CA 1
ATOM 774 C C . ILE A 1 99 ? 2.424 5.075 -25.756 1.00 75.56 99 ILE A C 1
ATOM 776 O O . ILE A 1 99 ? 2.298 4.282 -24.818 1.00 75.56 99 ILE A O 1
ATOM 780 N N . ILE A 1 100 ? 3.281 6.097 -25.682 1.00 74.25 100 ILE A N 1
ATOM 781 C CA . ILE A 1 100 ? 4.089 6.376 -24.485 1.00 74.25 100 ILE A CA 1
ATOM 782 C C . ILE A 1 100 ? 3.199 6.812 -23.311 1.00 74.25 100 ILE A C 1
ATOM 784 O O . ILE A 1 100 ? 3.382 6.327 -22.191 1.00 74.25 100 ILE A O 1
ATOM 788 N N . LEU A 1 101 ? 2.220 7.688 -23.551 1.00 75.50 101 LEU A N 1
ATOM 789 C CA . LEU A 1 101 ? 1.273 8.142 -22.526 1.00 75.50 101 LEU A CA 1
ATOM 790 C C . LEU A 1 101 ? 0.408 6.990 -21.990 1.00 75.50 101 LEU A C 1
ATOM 792 O O . LEU A 1 101 ? 0.187 6.899 -20.777 1.00 75.50 101 LEU A O 1
ATOM 796 N N . ASP A 1 102 ? -0.003 6.067 -22.857 1.00 77.81 102 ASP A N 1
ATOM 797 C CA . ASP A 1 102 ? -0.764 4.872 -22.475 1.00 77.81 102 ASP A CA 1
ATOM 798 C C . ASP A 1 102 ? 0.062 3.925 -21.594 1.00 77.81 102 ASP A C 1
ATOM 800 O O . ASP A 1 102 ? -0.426 3.408 -20.585 1.00 77.81 102 ASP A O 1
ATOM 804 N N . ARG A 1 103 ? 1.356 3.748 -21.889 1.00 75.00 103 ARG A N 1
ATOM 805 C CA . ARG A 1 103 ? 2.259 2.954 -21.034 1.00 75.00 103 ARG A CA 1
ATOM 806 C C . ARG A 1 103 ? 2.466 3.589 -19.658 1.00 75.00 103 ARG A C 1
ATOM 808 O O . ARG A 1 103 ? 2.474 2.875 -18.653 1.00 75.00 103 ARG A O 1
ATOM 815 N N . ILE A 1 104 ? 2.611 4.913 -19.591 1.00 74.31 104 ILE A N 1
ATOM 816 C CA . ILE A 1 104 ? 2.786 5.643 -18.324 1.00 74.31 104 ILE A CA 1
ATOM 817 C C . ILE A 1 104 ? 1.516 5.548 -17.472 1.00 74.31 104 ILE A C 1
ATOM 819 O O . ILE A 1 104 ? 1.594 5.211 -16.290 1.00 74.31 104 ILE A O 1
ATOM 823 N N . SER A 1 105 ? 0.347 5.799 -18.062 1.00 77.38 105 SER A N 1
ATOM 824 C CA . SER A 1 105 ? -0.936 5.732 -17.351 1.00 77.38 105 SER A CA 1
ATOM 825 C C . SER A 1 105 ? -1.233 4.318 -16.840 1.00 77.38 105 SER A C 1
ATOM 827 O O . SER A 1 105 ? -1.577 4.148 -15.667 1.00 77.38 105 SER A O 1
ATOM 829 N N . THR A 1 106 ? -0.977 3.299 -17.663 1.00 84.19 106 THR A N 1
ATOM 830 C CA . THR A 1 106 ? -1.083 1.885 -17.273 1.00 84.19 106 THR A CA 1
ATOM 831 C C . THR A 1 106 ? -0.142 1.555 -16.110 1.00 84.19 106 THR A C 1
ATOM 833 O O . THR A 1 106 ? -0.554 0.938 -15.126 1.00 84.19 106 THR A O 1
ATOM 836 N N . GLY A 1 107 ? 1.109 2.025 -16.161 1.00 81.62 107 GLY A N 1
ATOM 837 C CA . GLY A 1 107 ? 2.085 1.843 -15.083 1.00 81.62 107 GLY A CA 1
ATOM 838 C C . GLY A 1 107 ? 1.656 2.473 -13.753 1.00 81.62 107 GLY A C 1
ATOM 839 O O . GLY A 1 107 ? 1.843 1.860 -12.699 1.00 81.62 107 GLY A O 1
ATOM 840 N N . LEU A 1 108 ? 1.035 3.657 -13.789 1.00 82.31 108 LEU A N 1
ATOM 841 C CA . LEU A 1 108 ? 0.502 4.332 -12.599 1.00 82.31 108 LEU A CA 1
ATOM 842 C C . LEU A 1 108 ? -0.671 3.566 -11.977 1.00 82.31 108 LEU A C 1
ATOM 844 O O . LEU A 1 108 ? -0.741 3.436 -10.754 1.00 82.31 108 LEU A O 1
ATOM 848 N N . ILE A 1 109 ? -1.575 3.037 -12.803 1.00 87.62 109 ILE A N 1
ATOM 849 C CA . ILE A 1 109 ? -2.719 2.232 -12.349 1.00 87.62 109 ILE A CA 1
ATOM 850 C C . ILE A 1 109 ? -2.236 0.932 -11.702 1.00 87.62 109 ILE A C 1
ATOM 852 O O . ILE A 1 109 ? -2.640 0.617 -10.584 1.00 87.62 109 ILE A O 1
ATOM 856 N N . ILE A 1 110 ? -1.294 0.236 -12.342 1.00 89.00 110 ILE A N 1
ATOM 857 C CA . ILE A 1 110 ? -0.666 -0.972 -11.787 1.00 89.00 110 ILE A CA 1
ATOM 858 C C . ILE A 1 110 ? 0.018 -0.672 -10.448 1.00 89.00 110 ILE A C 1
ATOM 860 O O . ILE A 1 110 ? -0.097 -1.460 -9.510 1.00 89.00 110 ILE A O 1
ATOM 864 N N . GLY A 1 111 ? 0.711 0.466 -10.336 1.00 89.25 111 GLY A N 1
ATOM 865 C CA . GLY A 1 111 ? 1.327 0.907 -9.081 1.00 89.25 111 GLY A CA 1
ATOM 866 C C . GLY A 1 111 ? 0.305 1.084 -7.955 1.00 89.25 111 GLY A C 1
ATOM 867 O O . GLY A 1 111 ? 0.526 0.615 -6.843 1.00 89.25 111 GLY A O 1
ATOM 868 N N . LYS A 1 112 ? -0.860 1.676 -8.248 1.00 91.62 112 LYS A N 1
ATOM 869 C CA . LYS A 1 112 ? -1.954 1.814 -7.271 1.00 91.62 112 LYS A CA 1
ATOM 870 C C . LYS A 1 112 ? -2.540 0.468 -6.839 1.00 91.62 112 LYS A C 1
ATOM 872 O O . LYS A 1 112 ? -2.846 0.298 -5.663 1.00 91.62 112 LYS A O 1
ATOM 877 N N . CYS A 1 113 ? -2.671 -0.493 -7.749 1.00 92.50 113 CYS A N 1
ATOM 878 C CA . CYS A 1 113 ? -3.128 -1.840 -7.397 1.00 92.50 113 CYS A CA 1
ATOM 879 C C . CYS A 1 113 ? -2.127 -2.564 -6.486 1.00 92.50 113 CYS A C 1
ATOM 881 O O . CYS A 1 113 ? -2.525 -3.141 -5.478 1.00 92.50 113 CYS A O 1
ATOM 883 N N . GLU A 1 114 ? -0.831 -2.492 -6.801 1.00 92.88 114 GLU A N 1
ATOM 884 C CA . GLU A 1 114 ? 0.231 -3.076 -5.970 1.00 92.88 114 GLU A CA 1
ATOM 885 C C . GLU A 1 114 ? 0.206 -2.523 -4.546 1.00 92.88 114 GLU A C 1
ATOM 887 O O . GLU A 1 114 ? 0.304 -3.268 -3.579 1.00 92.88 114 GLU A O 1
ATOM 892 N N . ASN A 1 115 ? 0.001 -1.220 -4.422 1.00 95.06 115 ASN A N 1
ATOM 893 C CA . ASN A 1 115 ? -0.094 -0.523 -3.152 1.00 95.06 115 ASN A CA 1
ATOM 894 C C . ASN A 1 115 ? -1.210 -1.059 -2.248 1.00 95.06 115 ASN A C 1
ATOM 896 O O . ASN A 1 115 ? -0.986 -1.277 -1.059 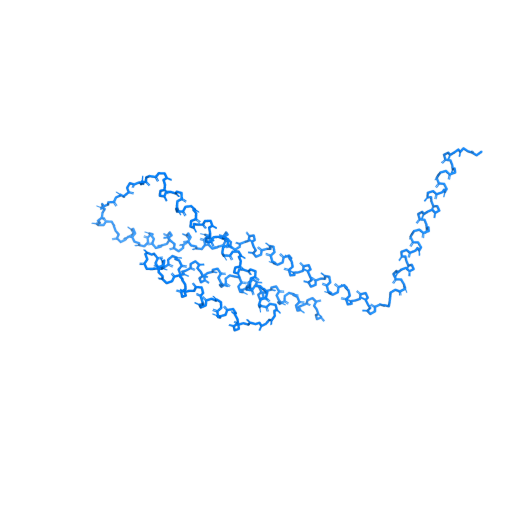1.00 95.06 115 ASN A O 1
ATOM 900 N N . ILE A 1 116 ? -2.387 -1.323 -2.818 1.00 95.50 116 ILE A N 1
ATOM 901 C CA . ILE A 1 116 ? -3.504 -1.934 -2.089 1.00 95.50 116 ILE A CA 1
ATOM 902 C C . ILE A 1 116 ? -3.192 -3.380 -1.713 1.00 95.50 116 ILE A C 1
ATOM 904 O O . ILE A 1 116 ? -3.431 -3.779 -0.577 1.00 95.50 116 ILE A O 1
ATOM 908 N N . ILE A 1 117 ? -2.622 -4.157 -2.634 1.00 96.06 117 ILE A N 1
ATOM 909 C CA . ILE A 1 117 ? -2.247 -5.552 -2.373 1.00 96.06 117 ILE A CA 1
ATOM 910 C C . ILE A 1 117 ? -1.221 -5.637 -1.234 1.00 96.06 117 ILE A C 1
ATOM 912 O O . ILE A 1 117 ? -1.395 -6.440 -0.321 1.00 96.06 117 ILE A O 1
ATOM 916 N N . ILE A 1 118 ? -0.181 -4.797 -1.252 1.00 97.00 118 ILE A N 1
ATOM 917 C CA . ILE A 1 118 ? 0.841 -4.746 -0.196 1.00 97.00 118 ILE A CA 1
ATOM 918 C C . ILE A 1 118 ? 0.204 -4.387 1.145 1.00 97.00 118 ILE A C 1
ATOM 920 O O . ILE A 1 118 ? 0.497 -5.051 2.139 1.00 97.00 118 ILE A O 1
ATOM 924 N N . LEU A 1 119 ? -0.685 -3.390 1.181 1.00 95.62 119 LEU A N 1
ATOM 925 C CA . LEU A 1 119 ? -1.383 -3.006 2.407 1.00 95.62 119 LEU A CA 1
ATOM 926 C C . LEU A 1 119 ? -2.214 -4.164 2.971 1.00 95.62 119 LEU A C 1
ATOM 928 O O . LEU A 1 119 ? -2.065 -4.503 4.143 1.00 95.62 119 LEU A O 1
ATOM 932 N N . LEU A 1 120 ? -3.032 -4.808 2.133 1.00 95.75 120 LEU A N 1
ATOM 933 C CA . LEU A 1 120 ? -3.861 -5.946 2.536 1.00 95.75 120 LEU A CA 1
ATOM 934 C C . LEU A 1 120 ? -3.009 -7.097 3.078 1.00 95.75 120 LEU A C 1
ATOM 936 O O . LEU A 1 120 ? -3.269 -7.585 4.174 1.00 95.75 120 LEU A O 1
ATOM 940 N N . LEU A 1 121 ? -1.957 -7.488 2.354 1.00 96.75 121 LEU A N 1
ATOM 941 C CA . LEU A 1 121 ? -1.073 -8.577 2.770 1.00 96.75 121 LEU A CA 1
ATOM 942 C C . LEU A 1 121 ? -0.264 -8.241 4.026 1.00 96.75 121 LEU A C 1
ATOM 944 O O . LEU A 1 121 ? 0.051 -9.136 4.805 1.00 96.75 121 LEU A O 1
ATOM 948 N N . THR A 1 122 ? 0.068 -6.969 4.246 1.00 96.88 122 THR A N 1
ATOM 949 C CA . THR A 1 122 ? 0.755 -6.526 5.467 1.00 96.88 122 THR A CA 1
ATOM 950 C C . THR A 1 122 ? -0.179 -6.615 6.674 1.00 96.88 122 THR A C 1
ATOM 952 O O . THR A 1 122 ? 0.218 -7.140 7.711 1.00 96.88 122 THR A O 1
ATOM 955 N N . ILE A 1 123 ? -1.443 -6.199 6.528 1.00 94.44 123 ILE A N 1
ATOM 956 C CA . ILE A 1 123 ? -2.471 -6.331 7.576 1.00 94.44 123 ILE A CA 1
ATOM 957 C C . ILE A 1 123 ? -2.720 -7.808 7.921 1.00 94.44 123 ILE A C 1
ATOM 959 O O . ILE A 1 123 ? -2.865 -8.150 9.093 1.00 94.44 123 ILE A O 1
ATOM 963 N N . THR A 1 124 ? -2.702 -8.705 6.930 1.00 95.06 124 THR A N 1
ATOM 964 C CA . THR A 1 124 ? -2.830 -10.158 7.149 1.00 95.06 124 THR A CA 1
ATOM 965 C C . THR A 1 124 ? -1.508 -10.851 7.503 1.00 95.06 124 THR A C 1
ATOM 967 O O . THR A 1 124 ? -1.449 -12.080 7.507 1.00 95.06 124 THR A O 1
ATOM 970 N N . ASN A 1 125 ? -0.430 -10.101 7.776 1.00 94.44 125 ASN A N 1
ATOM 971 C CA . ASN A 1 125 ? 0.913 -10.617 8.096 1.00 94.44 125 ASN A CA 1
ATOM 972 C C . ASN A 1 125 ? 1.477 -11.625 7.070 1.00 94.44 125 ASN A C 1
ATOM 974 O O . ASN A 1 125 ? 2.303 -12.481 7.383 1.00 94.44 125 ASN A O 1
ATOM 978 N N . SER A 1 126 ? 1.044 -11.527 5.817 1.00 96.50 126 SER A N 1
ATOM 979 C CA . SER A 1 126 ? 1.379 -12.441 4.724 1.00 96.50 126 SER A CA 1
ATOM 980 C C . SER A 1 126 ? 2.585 -11.944 3.915 1.00 96.50 126 SER A C 1
ATOM 982 O O . SER A 1 126 ? 2.514 -11.774 2.697 1.00 96.50 126 SER A O 1
ATOM 984 N N . TYR A 1 127 ? 3.724 -11.722 4.578 1.00 94.94 127 TYR A N 1
ATOM 985 C CA . TYR A 1 127 ? 4.929 -11.149 3.952 1.00 94.94 127 TYR A CA 1
ATOM 986 C C . TYR A 1 127 ? 5.508 -12.017 2.822 1.00 94.94 127 TYR A C 1
ATOM 988 O O . TYR A 1 127 ? 6.016 -11.495 1.829 1.00 94.94 127 TYR A O 1
ATOM 996 N N . THR A 1 128 ? 5.365 -13.341 2.911 1.00 96.44 128 THR A N 1
ATOM 997 C CA . THR A 1 128 ? 5.765 -14.262 1.835 1.00 96.44 128 THR A CA 1
ATOM 998 C C . THR A 1 128 ? 4.968 -14.021 0.552 1.00 96.44 128 THR A C 1
ATOM 1000 O O . THR A 1 128 ? 5.536 -14.046 -0.538 1.00 96.44 128 THR A O 1
ATOM 1003 N N . ALA A 1 129 ? 3.669 -13.724 0.657 1.00 96.25 129 ALA A N 1
ATOM 1004 C CA . ALA A 1 129 ? 2.835 -13.426 -0.506 1.00 96.25 129 ALA A CA 1
ATOM 1005 C C . ALA A 1 129 ? 3.259 -12.114 -1.186 1.00 96.25 129 ALA A C 1
ATOM 1007 O O . ALA A 1 129 ? 3.261 -12.035 -2.414 1.00 96.25 129 ALA A O 1
ATOM 1008 N N . ILE A 1 130 ? 3.705 -11.119 -0.409 1.00 95.88 130 ILE A N 1
ATOM 1009 C CA . ILE A 1 130 ? 4.260 -9.865 -0.944 1.00 95.88 130 ILE A CA 1
ATOM 1010 C C . ILE A 1 130 ? 5.494 -10.162 -1.806 1.00 95.88 130 ILE A C 1
ATOM 1012 O O . ILE A 1 130 ? 5.581 -9.694 -2.943 1.00 95.88 130 ILE A O 1
ATOM 1016 N N . ALA A 1 131 ? 6.416 -10.991 -1.305 1.00 95.00 131 ALA A N 1
ATOM 1017 C CA . ALA A 1 131 ? 7.617 -11.383 -2.041 1.00 95.00 131 ALA A CA 1
ATOM 1018 C C . ALA A 1 131 ? 7.293 -12.150 -3.338 1.00 95.00 131 ALA A C 1
ATOM 1020 O O . ALA A 1 131 ? 7.920 -11.905 -4.373 1.00 95.00 131 ALA A O 1
ATOM 1021 N N . LEU A 1 132 ? 6.292 -13.039 -3.313 1.00 95.69 132 LEU A N 1
ATOM 1022 C CA . LEU A 1 132 ? 5.847 -13.786 -4.495 1.00 95.69 132 LEU A CA 1
ATOM 1023 C C . LEU A 1 132 ? 5.253 -12.869 -5.570 1.00 95.69 132 LEU A C 1
ATOM 1025 O O . LEU A 1 132 ? 5.635 -12.972 -6.735 1.00 95.69 132 LEU A O 1
ATOM 1029 N N . ILE A 1 133 ? 4.370 -11.942 -5.191 1.00 94.06 133 ILE A N 1
ATOM 1030 C CA . ILE A 1 133 ? 3.755 -10.989 -6.130 1.00 94.06 133 ILE A CA 1
ATOM 1031 C C . ILE A 1 133 ? 4.814 -10.054 -6.724 1.00 94.06 133 ILE A C 1
ATOM 1033 O O . ILE A 1 133 ? 4.828 -9.829 -7.936 1.00 94.06 133 ILE A O 1
ATOM 1037 N N . PHE A 1 134 ? 5.744 -9.564 -5.899 1.00 94.12 134 PHE A N 1
ATOM 1038 C CA . PHE A 1 134 ? 6.867 -8.748 -6.361 1.00 94.12 134 PHE A CA 1
ATOM 1039 C C . PHE A 1 134 ? 7.746 -9.497 -7.371 1.00 94.12 134 PHE A C 1
ATOM 1041 O O . PHE A 1 134 ? 8.091 -8.966 -8.432 1.00 94.12 134 PHE A O 1
ATOM 1048 N N . THR A 1 135 ? 8.058 -10.760 -7.083 1.00 92.88 135 THR A N 1
ATOM 1049 C CA . THR A 1 135 ? 8.850 -11.611 -7.978 1.00 92.88 135 THR A CA 1
ATOM 1050 C C . THR A 1 135 ? 8.117 -11.849 -9.297 1.00 92.88 135 THR A C 1
ATOM 1052 O O . THR A 1 135 ? 8.686 -11.615 -10.364 1.00 92.88 135 THR A O 1
ATOM 1055 N N . ALA A 1 136 ? 6.837 -12.228 -9.245 1.00 92.81 136 ALA A N 1
ATOM 1056 C CA . ALA A 1 136 ? 6.012 -12.457 -10.430 1.00 92.81 136 ALA A CA 1
ATOM 1057 C C . ALA A 1 136 ? 5.947 -11.214 -11.333 1.00 92.81 136 ALA A C 1
ATOM 1059 O O . ALA A 1 136 ? 6.167 -11.307 -12.542 1.00 92.81 136 ALA A O 1
ATOM 1060 N N . LYS A 1 137 ? 5.742 -10.029 -10.744 1.00 89.62 137 LYS A N 1
ATOM 1061 C CA . LYS A 1 137 ? 5.752 -8.753 -11.473 1.00 89.62 137 LYS A CA 1
ATOM 1062 C C . LYS A 1 137 ? 7.083 -8.498 -12.180 1.00 89.62 137 LYS A C 1
ATOM 1064 O O . LYS A 1 137 ? 7.093 -8.042 -13.324 1.00 89.62 137 LYS A O 1
ATOM 1069 N N . THR A 1 138 ? 8.195 -8.779 -11.508 1.00 88.00 138 THR A N 1
ATOM 1070 C CA . THR A 1 138 ? 9.543 -8.554 -12.052 1.00 88.00 138 THR A CA 1
ATOM 1071 C C . THR A 1 138 ? 9.844 -9.502 -13.216 1.00 88.00 138 THR A C 1
ATOM 1073 O O . THR A 1 138 ? 10.448 -9.085 -14.202 1.00 88.00 138 THR A O 1
ATOM 1076 N N . ILE A 1 139 ? 9.359 -10.747 -13.150 1.00 89.25 139 ILE A N 1
ATOM 1077 C CA . ILE A 1 139 ? 9.492 -11.738 -14.230 1.00 89.25 139 ILE A CA 1
ATOM 1078 C C . ILE A 1 139 ? 8.714 -11.300 -15.475 1.00 89.25 139 ILE A C 1
ATOM 1080 O O . ILE A 1 139 ? 9.286 -11.265 -16.561 1.00 89.25 139 ILE A O 1
ATOM 1084 N N . ILE A 1 140 ? 7.443 -10.910 -15.323 1.00 87.00 140 ILE A N 1
ATOM 1085 C CA . ILE A 1 140 ? 6.590 -10.492 -16.452 1.00 87.00 140 ILE A CA 1
ATOM 1086 C C . ILE A 1 140 ? 7.148 -9.233 -17.135 1.00 87.00 140 ILE A C 1
ATOM 1088 O O . ILE A 1 140 ? 7.035 -9.075 -18.344 1.00 87.00 140 ILE A O 1
ATOM 1092 N N . ARG A 1 141 ? 7.803 -8.344 -16.380 1.00 80.31 141 ARG A N 1
ATOM 1093 C CA . ARG A 1 141 ? 8.389 -7.097 -16.906 1.00 80.31 141 ARG A CA 1
ATOM 1094 C C . ARG A 1 141 ? 9.814 -7.241 -17.438 1.00 80.31 141 ARG A C 1
ATOM 1096 O O . ARG A 1 141 ? 10.407 -6.238 -17.834 1.00 80.31 141 ARG A O 1
ATOM 1103 N N . LYS A 1 142 ? 10.380 -8.451 -17.462 1.00 79.12 142 LYS A N 1
ATOM 1104 C CA . LYS A 1 142 ? 11.769 -8.689 -17.888 1.00 79.12 142 LYS A CA 1
ATOM 1105 C C . LYS A 1 142 ? 12.049 -8.179 -19.309 1.00 79.12 142 LYS A C 1
ATOM 1107 O O . LYS A 1 142 ? 13.134 -7.666 -19.564 1.00 79.12 142 LYS A O 1
ATOM 1112 N N . GLU A 1 143 ? 11.071 -8.271 -20.205 1.00 70.88 143 GLU A N 1
ATOM 1113 C CA . GLU A 1 143 ? 11.183 -7.831 -21.602 1.00 70.88 143 GLU A CA 1
ATOM 1114 C C . GLU A 1 143 ? 11.235 -6.296 -21.735 1.00 70.88 143 GLU A C 1
ATOM 1116 O O . GLU A 1 143 ? 12.073 -5.765 -22.464 1.00 70.88 143 GLU A O 1
ATOM 1121 N N . ASP A 1 144 ? 10.416 -5.566 -20.968 1.00 65.81 144 ASP A N 1
ATOM 1122 C CA . ASP A 1 144 ? 10.410 -4.093 -20.94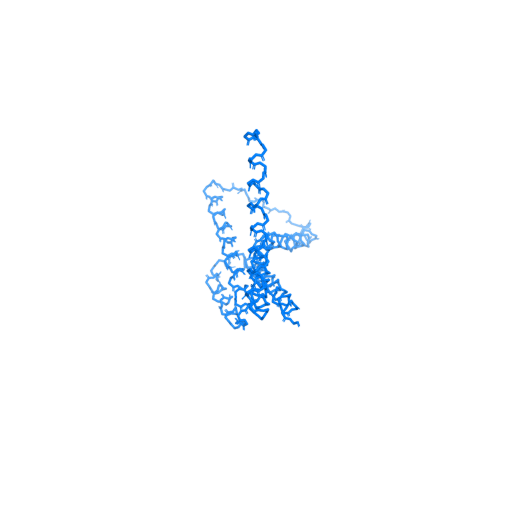6 1.00 65.81 144 ASP A CA 1
ATOM 1123 C C . ASP A 1 144 ? 11.657 -3.509 -20.250 1.00 65.81 144 ASP A C 1
ATOM 1125 O O . ASP A 1 144 ? 12.150 -2.437 -20.614 1.00 65.81 144 ASP A O 1
ATOM 1129 N N . ILE A 1 145 ? 12.212 -4.235 -19.272 1.00 62.34 145 ILE A N 1
ATOM 1130 C CA . ILE A 1 145 ? 13.469 -3.890 -18.592 1.00 62.34 145 ILE A CA 1
ATOM 1131 C C . ILE A 1 145 ? 14.645 -3.908 -19.585 1.00 62.34 145 ILE A C 1
ATOM 1133 O O . ILE A 1 145 ? 15.571 -3.124 -19.427 1.00 62.34 145 ILE A O 1
ATOM 1137 N N . GLY A 1 146 ? 14.612 -4.693 -20.665 1.00 57.47 146 GLY A N 1
ATOM 1138 C CA . GLY A 1 146 ? 15.712 -4.761 -21.639 1.00 57.47 146 GLY A CA 1
ATOM 1139 C C . GLY A 1 146 ? 16.048 -3.444 -22.362 1.00 57.47 146 GLY A C 1
ATOM 1140 O O . GLY A 1 146 ? 17.158 -3.308 -22.866 1.00 57.47 146 GLY A O 1
ATOM 1141 N N . LYS A 1 147 ? 15.127 -2.465 -22.402 1.00 60.19 147 LYS A N 1
ATOM 1142 C CA . LYS A 1 147 ? 15.308 -1.188 -23.129 1.00 60.19 147 LYS A CA 1
ATOM 1143 C C . LYS A 1 147 ? 15.696 0.003 -22.241 1.00 60.19 147 LYS A C 1
ATOM 1145 O O . LYS A 1 147 ? 16.362 0.904 -22.728 1.00 60.19 147 LYS A O 1
ATOM 1150 N N . ASN A 1 148 ? 15.278 0.017 -20.969 1.00 63.38 148 ASN A N 1
ATOM 1151 C CA . ASN A 1 148 ? 15.569 1.063 -19.968 1.00 63.38 148 ASN A CA 1
ATOM 1152 C C . ASN A 1 148 ? 15.538 0.459 -18.545 1.00 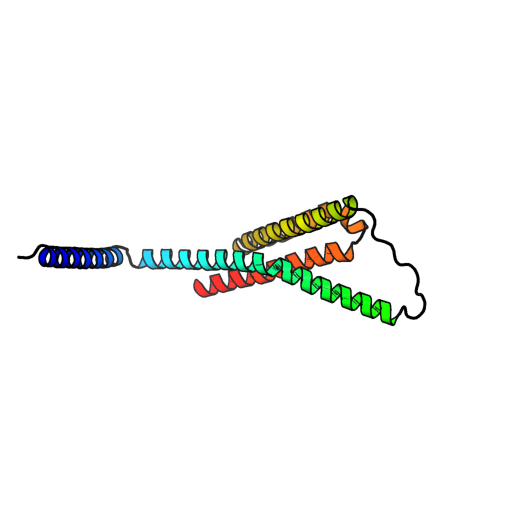63.38 148 ASN A C 1
ATOM 1154 O O . ASN A 1 148 ? 14.726 0.844 -17.696 1.00 63.38 148 ASN A O 1
ATOM 1158 N N . SER A 1 149 ? 16.382 -0.552 -18.305 1.00 67.12 149 SER A N 1
ATOM 1159 C CA . SER A 1 149 ? 16.292 -1.464 -17.149 1.00 67.12 149 SER A CA 1
ATOM 1160 C C . SER A 1 149 ? 16.292 -0.755 -15.805 1.00 67.12 149 SER A C 1
ATOM 1162 O O . SER A 1 149 ? 15.459 -1.042 -14.943 1.00 67.12 149 SER A O 1
ATOM 1164 N N . MET A 1 150 ? 17.205 0.200 -15.649 1.00 69.75 150 MET A N 1
ATOM 1165 C CA . MET A 1 150 ? 17.462 0.863 -14.380 1.00 69.75 150 MET A CA 1
ATOM 1166 C C . MET A 1 150 ? 16.254 1.685 -13.925 1.00 69.75 150 MET A C 1
ATOM 1168 O O . MET A 1 150 ? 15.870 1.608 -12.764 1.00 69.75 150 MET A O 1
ATOM 1172 N N . PHE A 1 151 ? 15.591 2.389 -14.849 1.00 74.12 151 PHE A N 1
ATOM 1173 C CA . PHE A 1 151 ? 14.431 3.231 -14.550 1.00 74.12 151 PHE A CA 1
ATOM 1174 C C . PHE A 1 151 ? 13.209 2.403 -14.129 1.00 74.12 151 PHE A C 1
ATOM 1176 O O . PHE A 1 151 ? 12.578 2.673 -13.106 1.00 74.12 151 PHE A O 1
ATOM 1183 N N . PHE A 1 152 ? 12.881 1.352 -14.885 1.00 76.50 152 PHE A N 1
ATOM 1184 C CA . PHE A 1 152 ? 11.711 0.523 -14.584 1.00 76.50 152 PHE A CA 1
ATOM 1185 C C . PHE A 1 152 ? 11.892 -0.327 -13.327 1.00 76.50 152 PHE A C 1
ATOM 1187 O O . PHE A 1 152 ? 10.935 -0.504 -12.562 1.00 76.50 152 PHE A O 1
ATOM 1194 N N . LEU A 1 153 ? 13.104 -0.841 -13.109 1.00 82.50 153 LEU A N 1
ATOM 1195 C CA . LEU A 1 153 ? 13.421 -1.618 -11.920 1.00 82.50 153 LEU A CA 1
ATOM 1196 C C . LEU A 1 153 ? 13.443 -0.722 -10.679 1.00 82.50 153 LEU A C 1
ATOM 1198 O O . LEU A 1 153 ? 12.754 -1.035 -9.711 1.00 82.50 153 LEU A O 1
ATOM 1202 N N . ALA A 1 154 ? 14.131 0.427 -10.731 1.00 84.31 154 ALA A N 1
ATOM 1203 C CA . ALA A 1 154 ? 14.177 1.377 -9.619 1.00 84.31 154 ALA A CA 1
ATOM 1204 C C . ALA A 1 154 ? 12.781 1.884 -9.241 1.00 84.31 154 ALA A C 1
ATOM 1206 O O . ALA A 1 154 ? 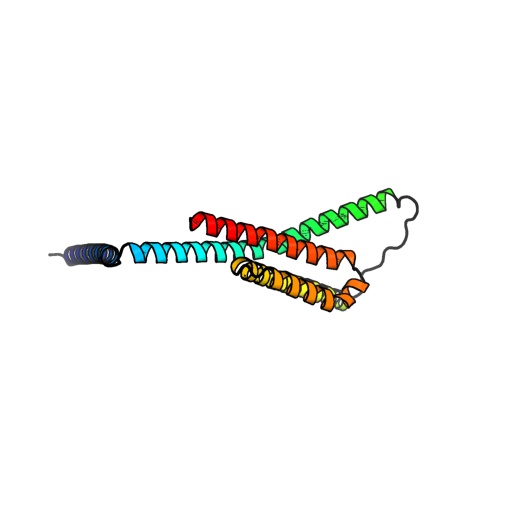12.444 1.913 -8.061 1.00 84.31 154 ALA A O 1
ATOM 1207 N N . GLY A 1 155 ? 11.930 2.205 -10.222 1.00 85.69 155 GLY A N 1
ATOM 1208 C CA . GLY A 1 155 ? 10.563 2.659 -9.954 1.00 85.69 155 GLY A CA 1
ATOM 1209 C C . GLY A 1 155 ? 9.717 1.598 -9.249 1.00 85.69 155 GLY A C 1
ATOM 1210 O O . GLY A 1 155 ? 8.963 1.914 -8.331 1.00 85.69 155 GLY A O 1
ATOM 1211 N N . THR A 1 156 ? 9.877 0.329 -9.633 1.00 89.19 156 THR A N 1
ATOM 1212 C CA . THR A 1 156 ? 9.164 -0.786 -8.993 1.00 89.19 156 THR A CA 1
ATOM 1213 C C . THR A 1 156 ? 9.678 -1.024 -7.575 1.00 89.19 156 THR A C 1
ATOM 1215 O O . THR A 1 156 ? 8.882 -1.126 -6.646 1.00 89.19 156 THR A O 1
ATOM 1218 N N . LEU A 1 157 ? 10.998 -1.059 -7.387 1.00 90.56 157 LEU A N 1
ATOM 1219 C CA . LEU A 1 157 ? 11.623 -1.307 -6.086 1.00 90.56 157 LEU A CA 1
ATOM 1220 C C . LEU A 1 157 ? 11.280 -0.188 -5.090 1.00 90.56 157 LEU A C 1
ATOM 1222 O O . LEU A 1 157 ? 10.911 -0.458 -3.947 1.00 90.56 157 LEU A O 1
ATOM 1226 N N . LEU A 1 158 ? 11.309 1.066 -5.546 1.00 90.69 158 LEU A N 1
ATOM 1227 C CA . LEU A 1 158 ? 10.950 2.223 -4.735 1.00 90.69 158 LEU A CA 1
ATOM 1228 C C . LEU A 1 158 ? 9.456 2.239 -4.372 1.00 90.69 158 LEU A C 1
ATOM 1230 O O . LEU A 1 158 ? 9.126 2.521 -3.222 1.00 90.69 158 LEU A O 1
ATOM 1234 N N . ASN A 1 159 ? 8.559 1.891 -5.307 1.00 92.25 159 ASN A N 1
ATOM 1235 C CA . ASN A 1 159 ? 7.125 1.784 -5.017 1.00 92.25 159 ASN A CA 1
ATOM 1236 C C . ASN A 1 159 ? 6.836 0.705 -3.964 1.00 92.25 159 ASN A C 1
ATOM 1238 O O . ASN A 1 159 ? 6.156 0.980 -2.979 1.00 92.25 159 ASN A O 1
ATOM 1242 N N . VAL A 1 160 ? 7.402 -0.495 -4.131 1.00 93.81 160 VAL A N 1
ATOM 1243 C CA . VAL A 1 160 ? 7.238 -1.603 -3.174 1.00 93.81 160 VAL A CA 1
ATOM 1244 C C . VAL A 1 160 ? 7.775 -1.222 -1.801 1.00 93.81 160 VAL A C 1
ATOM 1246 O O . VAL A 1 160 ? 7.092 -1.422 -0.800 1.00 93.81 160 VAL A O 1
ATOM 1249 N N . THR A 1 161 ? 8.969 -0.628 -1.751 1.00 93.94 161 THR A N 1
ATOM 1250 C CA . THR A 1 161 ? 9.610 -0.218 -0.493 1.00 93.94 161 THR A CA 1
ATOM 1251 C C . THR A 1 161 ? 8.772 0.825 0.235 1.00 93.94 161 THR A C 1
ATOM 1253 O O . THR A 1 161 ? 8.482 0.671 1.420 1.00 93.94 161 THR A O 1
ATOM 1256 N N . TYR A 1 162 ? 8.336 1.864 -0.480 1.00 94.44 162 TYR A N 1
ATOM 1257 C CA . TYR A 1 162 ? 7.486 2.909 0.077 1.00 94.44 162 TYR A CA 1
ATOM 1258 C C . TYR A 1 162 ? 6.184 2.332 0.640 1.00 94.44 162 TYR A C 1
ATOM 1260 O O . TYR A 1 162 ? 5.841 2.568 1.799 1.00 94.44 162 TYR A O 1
ATOM 1268 N N . SER A 1 163 ? 5.481 1.534 -0.162 1.00 94.94 163 SER A N 1
ATOM 1269 C CA . SER A 1 163 ? 4.197 0.955 0.220 1.00 94.94 163 SER A CA 1
ATOM 1270 C C . SER A 1 163 ? 4.322 0.003 1.401 1.00 94.94 163 SER A C 1
ATOM 1272 O O . SER A 1 163 ? 3.454 0.012 2.270 1.00 94.94 163 SER A O 1
ATOM 1274 N N . LEU A 1 164 ? 5.408 -0.768 1.485 1.00 96.19 164 LEU A N 1
ATOM 1275 C CA . LEU A 1 164 ? 5.663 -1.664 2.609 1.00 96.19 164 LEU A CA 1
ATOM 1276 C C . LEU A 1 164 ? 5.913 -0.886 3.909 1.00 96.19 164 LEU A C 1
ATOM 1278 O O . LEU A 1 164 ? 5.320 -1.217 4.932 1.00 96.19 164 LEU A O 1
ATOM 1282 N N . ILE A 1 165 ? 6.722 0.180 3.865 1.00 96.12 165 ILE A N 1
ATOM 1283 C CA . ILE A 1 165 ? 6.988 1.038 5.033 1.00 96.12 165 ILE A CA 1
ATOM 1284 C C . ILE A 1 165 ? 5.691 1.675 5.537 1.00 96.12 165 ILE A C 1
ATOM 1286 O O . ILE A 1 165 ? 5.381 1.580 6.722 1.00 96.12 165 ILE A O 1
ATOM 1290 N N . VAL A 1 166 ? 4.907 2.295 4.650 1.00 95.25 166 VAL A N 1
ATOM 1291 C CA . VAL A 1 166 ? 3.648 2.949 5.046 1.00 95.25 166 VAL A CA 1
ATOM 1292 C C . VAL A 1 166 ? 2.643 1.927 5.577 1.00 95.25 166 VAL A C 1
ATOM 1294 O O . VAL A 1 166 ? 2.025 2.167 6.611 1.00 95.25 166 VAL A O 1
ATOM 1297 N N . SER A 1 167 ? 2.512 0.768 4.927 1.00 95.62 167 SER A N 1
ATOM 1298 C CA . SER A 1 167 ? 1.616 -0.303 5.389 1.00 95.62 167 SER A CA 1
ATOM 1299 C C . SER A 1 167 ? 2.012 -0.823 6.769 1.00 95.62 167 SER A C 1
ATOM 1301 O O . SER A 1 167 ? 1.153 -1.018 7.625 1.00 95.62 167 SER A O 1
ATOM 1303 N N . TYR A 1 168 ? 3.311 -0.986 7.020 1.00 96.31 168 TYR A N 1
ATOM 1304 C CA . TYR A 1 168 ? 3.817 -1.384 8.328 1.00 96.31 168 TYR A CA 1
ATOM 1305 C C . TYR A 1 168 ? 3.536 -0.327 9.407 1.00 96.31 168 TYR A C 1
ATOM 1307 O O . TYR A 1 168 ? 3.108 -0.676 10.505 1.00 96.31 168 TYR A O 1
ATOM 1315 N N . LEU A 1 169 ? 3.698 0.966 9.096 1.00 95.56 169 LEU A N 1
ATOM 1316 C CA . LEU A 1 169 ? 3.339 2.056 10.014 1.00 95.56 169 LEU A CA 1
ATOM 1317 C C . LEU A 1 169 ? 1.841 2.069 10.345 1.00 95.56 169 LEU A C 1
ATOM 1319 O O . LEU A 1 169 ? 1.479 2.296 11.496 1.00 95.56 169 LEU A O 1
ATOM 1323 N N . ILE A 1 170 ? 0.974 1.786 9.368 1.00 94.69 170 ILE A N 1
ATOM 1324 C CA . ILE A 1 170 ? -0.475 1.653 9.588 1.00 94.69 170 ILE A CA 1
ATOM 1325 C C . ILE A 1 170 ? -0.758 0.500 10.557 1.00 94.69 170 ILE A C 1
ATOM 1327 O O . ILE A 1 170 ? -1.483 0.691 11.530 1.00 94.69 170 ILE A O 1
ATOM 1331 N N . VAL A 1 171 ? -0.156 -0.675 10.342 1.00 93.19 171 VAL A N 1
ATOM 1332 C CA . VAL A 1 171 ? -0.311 -1.832 11.245 1.00 93.19 171 VAL A CA 1
ATOM 1333 C C . VAL A 1 171 ? 0.194 -1.515 12.654 1.00 93.19 171 VAL A C 1
ATOM 1335 O O . VAL A 1 171 ? -0.454 -1.876 13.636 1.00 93.19 171 VAL A O 1
ATOM 1338 N N . LEU A 1 172 ? 1.318 -0.806 12.772 1.00 93.62 172 LEU A N 1
ATOM 1339 C CA . LEU A 1 172 ? 1.846 -0.369 14.062 1.00 93.62 172 LEU A CA 1
ATOM 1340 C C . LEU A 1 172 ? 0.872 0.576 14.781 1.00 93.62 172 LEU A C 1
ATOM 1342 O O . LEU A 1 172 ? 0.641 0.414 15.977 1.00 93.62 172 LEU A O 1
ATOM 1346 N N . LEU A 1 173 ? 0.280 1.527 14.054 1.00 91.62 173 LEU A N 1
ATOM 1347 C CA . LEU A 1 173 ? -0.689 2.478 14.598 1.00 91.62 173 LEU A CA 1
ATOM 1348 C C . LEU A 1 173 ? -1.971 1.770 15.050 1.00 91.62 173 LEU A C 1
ATOM 1350 O O . LEU A 1 173 ? -2.431 2.012 16.161 1.00 91.62 173 LEU A O 1
ATOM 1354 N N . VAL A 1 174 ? -2.485 0.834 14.247 1.00 90.69 174 VAL A N 1
ATOM 1355 C CA . VAL A 1 174 ? -3.608 -0.037 14.630 1.00 90.69 174 VAL A CA 1
ATOM 1356 C C . VAL A 1 174 ? -3.298 -0.787 15.922 1.00 90.69 174 VAL A C 1
ATOM 1358 O O . VAL A 1 174 ? -4.110 -0.789 16.848 1.00 90.69 174 VAL A O 1
ATOM 1361 N N . LYS A 1 175 ? -2.118 -1.415 16.003 1.00 89.00 175 LYS A N 1
ATOM 1362 C CA . LYS A 1 175 ? -1.698 -2.163 17.191 1.00 89.00 175 LYS A CA 1
ATOM 1363 C C . LYS A 1 175 ? -1.639 -1.260 18.421 1.00 89.00 175 LYS A C 1
ATOM 1365 O O . LYS A 1 175 ? -2.097 -1.672 19.476 1.00 89.00 175 LYS A O 1
ATOM 1370 N N . TYR A 1 176 ? -1.128 -0.039 18.277 1.00 88.56 176 TYR A N 1
ATOM 1371 C CA . TYR A 1 176 ? -1.081 0.941 19.361 1.00 88.56 176 TYR A CA 1
ATOM 1372 C C . TYR A 1 176 ? -2.477 1.351 19.851 1.00 88.56 176 TYR A C 1
ATOM 1374 O O . TYR A 1 176 ? -2.666 1.492 21.047 1.00 88.56 176 TYR A O 1
ATOM 1382 N N . THR A 1 177 ? -3.462 1.505 18.960 1.00 81.62 177 THR A N 1
ATOM 1383 C CA . THR A 1 177 ? -4.848 1.846 19.348 1.00 81.62 177 THR A CA 1
ATOM 1384 C C . THR A 1 177 ? -5.660 0.673 19.902 1.00 81.62 177 THR A C 1
ATOM 1386 O O . THR A 1 177 ? -6.748 0.877 20.425 1.00 81.62 177 THR A O 1
ATOM 1389 N N . THR A 1 178 ? -5.166 -0.553 19.721 1.00 72.69 178 THR A N 1
ATOM 1390 C CA . THR A 1 178 ? -5.822 -1.808 20.132 1.00 72.69 178 THR A CA 1
ATOM 1391 C C . THR A 1 178 ? -5.295 -2.305 21.490 1.00 72.69 178 THR A C 1
ATOM 1393 O O . THR A 1 178 ? -5.948 -3.135 22.116 1.00 72.69 178 THR A O 1
ATOM 1396 N N . LEU A 1 179 ? -4.113 -1.836 21.917 1.00 59.16 179 LEU A N 1
ATOM 1397 C CA . LEU A 1 179 ? -3.469 -2.132 23.206 1.00 59.16 179 LEU A CA 1
ATOM 1398 C C . LEU A 1 179 ? -3.969 -1.194 24.308 1.00 59.16 179 LEU A C 1
ATOM 1400 O O . LEU A 1 179 ? -4.069 -1.685 25.452 1.00 59.16 179 LEU A O 1
#

Radius of gyration: 28.03 Å; chains: 1; bounding box: 89×44×63 Å

Sequence (179 aa):
MSQQSVSKTLNQIQFNSIATIEERLLNLLPMEQTDVLLQNTYFLLIVVGGAFFLLATSGKFVNQMMNLIYNKSIQEISAVSDEHKSSESNPKSSEDKQIILDRISTGLIIGKCENIIILLLTITNSYTAIALIFTAKTIIRKEDIGKNSMFFLAGTLLNVTYSLIVSYLIVLLVKYTTL

Foldseek 3Di:
DDPVVVVVVVVVVVVVVVVVVVVVVVVPPDPVNVVVVVLVVVLVCLLVVLLVVLLVCLVVQLVVVLCVVVVVVVVVVVVVCPPDDDDDDDDDDPVVVVVVVVVVVVVSVVLSVLLNVLLVCVLVVNVVVNVVVLVVVCVVCVVVCVPVVCSVVSSSVSSSVSSNVSSNVSNVVSVVSVD